Protein 3ACD (pdb70)

Radius of gyration: 15.4 Å; Cα contacts (8 Å, |Δi|>4): 347; chains: 1; bounding box: 32×45×41 Å

Solvent-accessible surface area: 8658 Å² total; per-residue (Å²): 215,110,98,79,20,88,9,70,9,87,20,57,44,141,42,1,133,139,62,2,78,93,0,0,38,76,0,16,182,74,10,128,82,91,72,0,0,0,0,0,8,51,81,9,0,90,40,1,4,40,46,0,24,187,22,8,112,39,87,40,54,74,7,79,3,15,20,94,139,47,133,80,80,20,197,61,102,1,126,45,55,20,0,0,0,0,10,27,34,4,38,27,5,101,55,4,27,90,6,24,98,54,0,89,72,103,143,16,65,46,24,91,0,0,0,0,0,4,16,56,93,107,52,133,45,148,7,62,40,82,6,43,7,48,126,20,101,85,11,108,6,4,0,10,0,10,33,94,83,131,155,29,44,104,12,56,28,1,0,0,58,132,128,177

CATH classification: 3.40.50.2020

B-factor: mean 23.19, std 12.38, range [8.66, 73.35]

InterPro domains:
  IPR000836 Phosphoribosyltransferase domain [PF00156] (17-160)
  IPR000836 Phosphoribosyltransferase domain [cd06223] (23-147)
  IPR005904 Hypoxanthine phosphoribosyl transferase [TIGR01203] (12-176)
  IPR029057 Phosphoribosyltransferase-like [G3DSA:3.40.50.2020] (8-181)
  IPR029057 Phosphoribosyltransferase-like [SSF53271] (12-180)
  IPR050408 Hypoxanthine-guanine phosphoribosyltransferase [PTHR43340] (12-179)

Organism: Thermus thermophilus (strain ATCC 27634 / DSM 579 / HB8) (NCBI:txid300852)

Nearest PDB structures (foldseek):
  3acc-assembly1_A-2  TM=1.002E+00  e=9.416E-33  Thermus thermophilus HB8
  3acb-assembly1_A  TM=1.003E+00  e=8.331E-32  Thermus thermophilus HB8
  1p19-assembly3_B  TM=9.298E-01  e=5.901E-17  Trypanosoma cruzi
  4rhu-assembly2_E  TM=9.157E-01  e=2.643E-17  Mycobacterium tuberculosis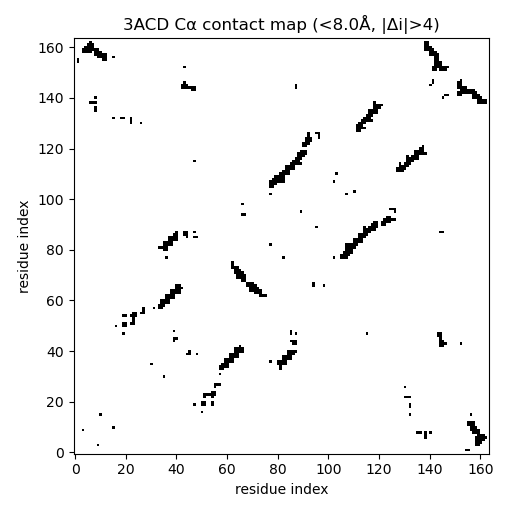 H37Rv
  4qri-assembly1_B  TM=9.398E-01  e=1.859E-16  Leptospira interrogans serovar Copenhageni str. Fiocruz L1-130

Sequence (164 aa):
MFTPGNGPVQISAEAIKKRVEELGGEIARDYQGKTPHLICVLNGAFIFMADLVRAIPLPLTMDFIAISELLKDLRLPIHGRDVIVVEDIVDTGLTLSYLLDYLEARKPASVRVAALLSKPSRRQVEVPIHYLGFEIEDAYVYGYGLDRAQFDRNLPFITSIRPE

Structure (mmCIF, N/CA/C/O backbone):
data_3ACD
#
_entry.id   3ACD
#
_cell.length_a   67.344
_cell.length_b   67.344
_cell.length_c   152.151
_cell.angle_alpha   90.00
_cell.angle_beta   90.00
_cell.angle_gamma   120.00
#
_symmetry.space_group_name_H-M   'P 65 2 2'
#
loop_
_entity.id
_entity.type
_entity.pdbx_description
1 polymer 'Hypoxanthine-guanine phosphoribosyltransferase'
2 non-polymer 'INOSINIC ACID'
3 non-polymer '1,4-DIETHYLENE DIOXIDE'
4 water water
#
loop_
_atom_site.group_PDB
_atom_site.id
_atom_site.type_symbol
_atom_site.label_atom_id
_atom_site.label_alt_id
_atom_site.label_comp_id
_atom_site.label_asym_id
_atom_site.label_entity_id
_atom_site.label_seq_id
_atom_site.pdbx_PDB_ins_code
_atom_site.Cartn_x
_atom_site.Cartn_y
_atom_site.Cartn_z
_atom_site.occupancy
_atom_site.B_iso_or_equiv
_atom_site.auth_seq_id
_atom_site.auth_comp_id
_atom_site.auth_asym_id
_atom_site.auth_atom_id
_atom_site.pdbx_PDB_model_num
ATOM 1 N N . MET A 1 4 ? 10.385 49.422 3.150 1.00 40.47 4 MET A N 1
ATOM 2 C CA . MET A 1 4 ? 10.770 49.534 1.715 1.00 37.54 4 MET A CA 1
ATOM 3 C C . MET A 1 4 ? 10.789 48.175 1.027 1.00 33.39 4 MET A C 1
ATOM 4 O O . MET A 1 4 ? 11.453 48.004 0.005 1.00 32.87 4 MET A O 1
ATOM 9 N N . PHE A 1 5 ? 10.067 47.206 1.584 1.00 30.17 5 PHE A N 1
ATOM 10 C CA . PHE A 1 5 ? 10.020 45.873 0.987 1.00 25.74 5 PHE A CA 1
ATOM 11 C C . PHE A 1 5 ? 9.350 45.970 -0.379 1.00 25.83 5 PHE A C 1
ATOM 12 O O . PHE A 1 5 ? 8.172 46.302 -0.476 1.00 24.92 5 PHE A O 1
ATOM 20 N N . THR A 1 6 ? 10.108 45.685 -1.433 1.00 24.85 6 THR A N 1
ATOM 21 C CA . THR A 1 6 ? 9.580 45.758 -2.792 1.00 26.46 6 THR A CA 1
ATOM 22 C C . THR A 1 6 ? 9.665 44.424 -3.528 1.00 24.56 6 THR A C 1
ATOM 23 O O . THR A 1 6 ? 10.699 43.759 -3.514 1.00 23.82 6 THR A O 1
ATOM 27 N N . PRO A 1 7 ? 8.567 44.019 -4.181 1.00 23.03 7 PRO A N 1
ATOM 28 C CA . PRO A 1 7 ? 8.504 42.760 -4.932 1.00 22.95 7 PRO A CA 1
ATOM 29 C C . PRO A 1 7 ? 9.354 42.797 -6.199 1.00 22.29 7 PRO A C 1
ATOM 30 O O . PRO A 1 7 ? 9.566 43.862 -6.786 1.00 20.51 7 PRO A O 1
ATOM 34 N N . GLY A 1 8 ? 9.845 41.632 -6.609 1.00 21.80 8 GLY A N 1
ATOM 35 C CA . GLY A 1 8 ? 10.628 41.552 -7.827 1.00 21.56 8 GLY A CA 1
ATOM 36 C C . GLY A 1 8 ? 9.623 41.500 -8.962 1.00 21.22 8 GLY A C 1
ATOM 37 O O . GLY A 1 8 ? 8.419 41.521 -8.705 1.00 21.34 8 GLY A O 1
ATOM 38 N N . ASN A 1 9 ? 10.087 41.423 -10.206 1.00 22.62 9 ASN A N 1
ATOM 39 C CA . ASN A 1 9 ? 9.161 41.385 -11.336 1.00 24.18 9 ASN A CA 1
ATOM 40 C C . ASN A 1 9 ? 8.962 39.988 -11.911 1.00 24.33 9 ASN A C 1
ATOM 41 O O . ASN A 1 9 ? 8.559 39.842 -13.067 1.00 24.16 9 ASN A O 1
ATOM 46 N N . GLY A 1 10 ? 9.246 38.969 -11.105 1.00 21.12 10 GLY A N 1
ATOM 47 C CA . GLY A 1 10 ? 9.079 37.598 -11.554 1.00 21.26 10 GLY A CA 1
ATOM 48 C C . GLY A 1 10 ? 7.621 37.168 -11.598 1.00 20.43 10 GLY A C 1
ATOM 49 O O . GLY A 1 10 ? 6.743 37.910 -11.159 1.00 21.32 10 GLY A O 1
ATOM 50 N N . PRO A 1 11 ? 7.332 35.961 -12.109 1.00 20.67 11 PRO A N 1
ATOM 51 C CA . PRO A 1 11 ? 5.971 35.428 -12.215 1.00 21.11 11 PRO A CA 1
ATOM 52 C C . PRO A 1 11 ? 5.319 34.958 -10.914 1.00 21.45 11 PRO A C 1
ATOM 53 O O . PRO A 1 11 ? 4.095 34.884 -10.827 1.00 21.04 11 PRO A O 1
ATOM 57 N N . VAL A 1 12 ? 6.130 34.634 -9.911 1.00 20.01 12 VAL A N 1
ATOM 58 C CA . VAL A 1 12 ? 5.601 34.162 -8.633 1.00 18.22 12 VAL A CA 1
ATOM 59 C C . VAL A 1 12 ? 5.582 35.260 -7.573 1.00 18.47 12 VAL A C 1
ATOM 60 O O . VAL A 1 12 ? 6.604 35.887 -7.293 1.00 18.87 12 VAL A O 1
ATOM 64 N N . GLN A 1 13 ? 4.407 35.482 -6.992 1.00 18.75 13 GLN A N 1
ATOM 65 C CA . GLN A 1 13 ? 4.218 36.494 -5.963 1.00 19.00 13 GLN A CA 1
ATOM 66 C C . GLN A 1 13 ? 3.215 35.960 -4.939 1.00 19.65 13 GLN A C 1
ATOM 67 O O . GLN A 1 13 ? 2.081 35.628 -5.292 1.00 18.83 13 GLN A O 1
ATOM 73 N N . ILE A 1 14 ? 3.629 35.868 -3.678 1.00 17.58 14 ILE A N 1
ATOM 74 C CA . ILE A 1 14 ? 2.742 35.375 -2.627 1.00 17.73 14 ILE A CA 1
ATOM 75 C C . ILE A 1 14 ? 2.839 36.319 -1.432 1.00 18.51 14 ILE A C 1
ATOM 76 O O . ILE A 1 14 ? 3.905 36.465 -0.829 1.00 17.07 14 ILE A O 1
ATOM 81 N N . SER A 1 15 ? 1.721 36.954 -1.091 1.00 17.64 15 SER A N 1
ATOM 82 C CA . SER A 1 15 ? 1.691 37.921 0.002 1.00 17.72 15 SER A CA 1
ATOM 83 C C . SER A 1 15 ? 1.903 37.338 1.390 1.00 16.86 15 SER A C 1
ATOM 84 O O . SER A 1 15 ? 1.692 36.149 1.624 1.00 17.08 15 SER A O 1
ATOM 87 N N . ALA A 1 16 ? 2.306 38.202 2.316 1.00 17.45 16 ALA A N 1
ATOM 88 C CA . ALA A 1 16 ? 2.527 37.790 3.694 1.00 17.82 16 ALA A CA 1
ATOM 89 C C . ALA A 1 16 ? 1.221 37.249 4.260 1.00 17.77 16 ALA A C 1
ATOM 90 O O . ALA A 1 16 ? 1.220 36.308 5.047 1.00 15.96 16 ALA A O 1
ATOM 92 N N . GLU A 1 17 ? 0.108 37.852 3.849 1.00 17.92 17 GLU A N 1
ATOM 93 C CA . GLU A 1 17 ? -1.205 37.428 4.319 1.00 18.64 17 GLU A CA 1
ATOM 94 C C . GLU A 1 17 ? -1.556 36.032 3.818 1.00 17.51 17 GLU A C 1
ATOM 95 O O . GLU A 1 17 ? -2.067 35.203 4.576 1.00 16.32 17 GLU A O 1
ATOM 101 N N . ALA A 1 18 ? -1.294 35.779 2.539 1.00 16.52 18 ALA A N 1
ATOM 102 C CA . ALA A 1 18 ? -1.581 34.474 1.953 1.00 16.33 18 ALA A CA 1
ATOM 103 C C . ALA A 1 18 ? -0.710 33.411 2.615 1.00 14.94 18 ALA A C 1
ATOM 104 O O . ALA A 1 18 ? -1.163 32.296 2.880 1.00 16.08 18 ALA A O 1
ATOM 106 N N . ILE A 1 19 ? 0.544 33.764 2.879 1.00 15.57 19 ILE A N 1
ATOM 107 C CA . ILE A 1 19 ? 1.471 32.837 3.519 1.00 15.09 19 ILE A CA 1
ATOM 108 C C . ILE A 1 19 ? 1.019 32.551 4.947 1.00 15.88 19 ILE A C 1
ATOM 109 O O . ILE A 1 19 ? 1.012 31.400 5.387 1.00 15.68 19 ILE A O 1
ATOM 114 N N . LYS A 1 20 ? 0.633 33.599 5.669 1.00 15.83 20 LYS A N 1
ATOM 115 C CA . LYS A 1 20 ? 0.188 33.428 7.048 1.00 16.48 20 LYS A CA 1
ATOM 116 C C . LYS A 1 20 ? -0.983 32.456 7.143 1.00 17.92 20 LYS A C 1
ATOM 117 O O . LYS A 1 20 ? -0.982 31.547 7.976 1.00 16.53 20 LYS A O 1
ATOM 123 N N . LYS A 1 21 ? -1.981 32.648 6.286 1.00 18.47 21 LYS A N 1
ATOM 124 C CA . LYS A 1 21 ? -3.154 31.785 6.279 1.00 19.17 21 LYS A CA 1
ATOM 125 C C . LYS A 1 21 ? -2.812 30.336 5.950 1.00 15.84 21 LYS A C 1
ATOM 126 O O . LYS A 1 21 ? -3.305 29.418 6.598 1.00 15.88 21 LYS A O 1
ATOM 132 N N . ARG A 1 22 ? -1.970 30.131 4.945 1.00 14.79 22 ARG A N 1
ATOM 133 C CA . ARG A 1 22 ? -1.590 28.779 4.553 1.00 14.77 22 ARG A CA 1
ATOM 134 C C . ARG A 1 22 ? -0.796 28.066 5.646 1.00 14.65 22 ARG A C 1
ATOM 135 O O . ARG A 1 22 ? -1.034 26.891 5.939 1.00 14.76 22 ARG A O 1
ATOM 143 N N . VAL A 1 23 ? 0.150 28.775 6.249 1.00 14.99 23 VAL A N 1
ATOM 144 C CA . VAL A 1 23 ? 0.960 28.191 7.309 1.00 14.33 23 VAL A CA 1
ATOM 145 C C . VAL A 1 23 ? 0.082 27.790 8.489 1.00 15.39 23 VAL A C 1
ATOM 146 O O . VAL A 1 23 ? 0.283 26.738 9.093 1.00 15.48 23 VAL A O 1
ATOM 150 N N . GLU A 1 24 ? -0.904 28.622 8.813 1.00 16.62 24 GLU A N 1
ATOM 151 C CA . GLU A 1 24 ? -1.805 28.304 9.912 1.00 17.62 24 GLU A CA 1
ATOM 152 C C . GLU A 1 24 ? -2.600 27.049 9.573 1.00 17.08 24 GLU A C 1
ATOM 153 O O . GLU A 1 24 ? -2.873 26.225 10.447 1.00 16.75 24 GLU A O 1
ATOM 159 N N . GLU A 1 25 ? -2.965 26.907 8.302 1.00 17.37 25 GLU A N 1
ATOM 160 C CA . GLU A 1 25 ? -3.714 25.738 7.850 1.00 18.87 25 GLU A CA 1
ATOM 161 C C . GLU A 1 25 ? -2.840 24.495 7.993 1.00 16.36 25 GLU A C 1
ATOM 162 O O . GLU A 1 25 ? -3.293 23.458 8.478 1.00 16.83 25 GLU A O 1
ATOM 168 N N . LEU A 1 26 ? -1.582 24.598 7.570 1.00 15.99 26 LEU A N 1
ATOM 169 C CA . LEU A 1 26 ? -0.659 23.471 7.667 1.00 14.19 26 LEU A CA 1
ATOM 170 C C . LEU A 1 26 ? -0.439 23.080 9.123 1.00 14.26 26 LEU A C 1
ATOM 171 O O . LEU A 1 26 ? -0.416 21.894 9.460 1.00 14.58 26 LEU A O 1
ATOM 176 N N . GLY A 1 27 ? -0.276 24.078 9.986 1.00 15.20 27 GLY A N 1
ATOM 177 C CA . GLY A 1 27 ? -0.075 23.795 11.394 1.00 15.47 27 GLY A CA 1
ATOM 178 C C . GLY A 1 27 ? -1.276 23.058 11.962 1.00 16.77 27 GLY A C 1
ATOM 179 O O . GLY A 1 27 ? -1.131 22.131 12.758 1.00 16.98 27 GLY A O 1
ATOM 180 N N . GLY A 1 28 ? -2.467 23.476 11.549 1.00 17.84 28 GLY A N 1
ATOM 181 C CA . GLY A 1 28 ? -3.681 22.834 12.021 1.00 18.66 28 GLY A CA 1
ATOM 182 C C . GLY A 1 28 ? -3.753 21.386 11.575 1.00 18.97 28 GLY A C 1
ATOM 183 O O . GLY A 1 28 ? -4.145 20.512 12.352 1.00 18.59 28 GLY A O 1
ATOM 184 N N . GLU A 1 29 ? -3.379 21.128 10.323 1.00 18.46 29 GLU A N 1
ATOM 185 C CA . GLU A 1 29 ? -3.397 19.771 9.788 1.00 19.06 29 GLU A CA 1
ATOM 186 C C . GLU A 1 29 ? -2.427 18.892 10.568 1.00 17.67 29 GLU A C 1
ATOM 187 O O . GLU A 1 29 ? -2.750 17.760 10.931 1.00 18.46 29 GLU A O 1
ATOM 193 N N . ILE A 1 30 ? -1.230 19.414 10.819 1.00 16.89 30 ILE A N 1
ATOM 194 C CA . ILE A 1 30 ? -0.221 18.665 11.555 1.00 15.66 30 ILE A CA 1
ATOM 195 C C . ILE A 1 30 ? -0.709 18.337 12.963 1.00 16.25 30 ILE A C 1
ATOM 196 O O . ILE A 1 30 ? -0.566 17.208 13.429 1.00 16.71 30 ILE A O 1
ATOM 201 N N . ALA A 1 31 ? -1.294 19.325 13.632 1.00 16.76 31 ALA A N 1
ATOM 202 C CA . ALA A 1 31 ? -1.796 19.134 14.989 1.00 18.02 31 ALA A CA 1
ATOM 203 C C . ALA A 1 31 ? -2.839 18.017 15.016 1.00 19.34 31 ALA A C 1
ATOM 204 O O . ALA A 1 31 ? -2.856 17.189 15.927 1.00 17.02 31 ALA A O 1
ATOM 206 N N . ARG A 1 32 ? -3.699 17.999 14.005 1.00 19.78 32 ARG A N 1
ATOM 207 C CA . ARG A 1 32 ? -4.740 16.981 13.902 1.00 22.82 32 ARG A CA 1
ATOM 208 C C . ARG A 1 32 ? -4.138 15.612 13.602 1.00 21.83 32 ARG A C 1
ATOM 209 O O . ARG A 1 32 ? -4.471 14.623 14.257 1.00 21.43 32 ARG A O 1
ATOM 217 N N . ASP A 1 33 ? -3.253 15.560 12.609 1.00 20.21 33 ASP A N 1
ATOM 218 C CA . ASP A 1 33 ? -2.614 14.307 12.218 1.00 19.23 33 ASP A CA 1
ATOM 219 C C . ASP A 1 33 ? -1.752 13.711 13.322 1.00 19.94 33 ASP A C 1
ATOM 220 O O . ASP A 1 33 ? -1.638 12.491 13.436 1.00 18.91 33 ASP A O 1
ATOM 225 N N . TYR A 1 34 ? -1.143 14.573 14.132 1.00 19.77 34 TYR A N 1
ATOM 226 C CA . TYR A 1 34 ? -0.266 14.117 15.204 1.00 19.37 34 TYR A CA 1
ATOM 227 C C . TYR A 1 34 ? -0.866 14.164 16.600 1.00 19.96 34 TYR A C 1
ATOM 228 O O . TYR A 1 34 ? -0.137 14.218 17.592 1.00 20.11 34 TYR A O 1
ATOM 237 N N . GLN A 1 35 ? -2.190 14.142 16.687 1.00 20.64 35 GLN A N 1
ATOM 238 C CA . GLN A 1 35 ? -2.838 14.166 17.991 1.00 23.79 35 GLN A CA 1
ATOM 239 C C . GLN A 1 35 ? -2.325 12.982 18.809 1.00 23.56 35 GLN A C 1
ATOM 240 O O . GLN A 1 35 ? -2.193 11.871 18.291 1.00 23.08 35 GLN A O 1
ATOM 246 N N . GLY A 1 36 ? -2.015 13.234 20.077 1.00 24.75 36 GLY A N 1
ATOM 247 C CA . GLY A 1 36 ? -1.525 12.183 20.951 1.00 24.35 36 GLY A CA 1
ATOM 248 C C . GLY A 1 36 ? -0.062 11.836 20.743 1.00 25.12 36 GLY A C 1
ATOM 249 O O . GLY A 1 36 ? 0.465 10.936 21.396 1.00 24.06 36 GLY A O 1
ATOM 250 N N . LYS A 1 37 ? 0.597 12.552 19.835 1.00 23.80 37 LYS A N 1
ATOM 251 C CA . LYS A 1 37 ? 2.003 12.305 19.540 1.00 23.47 37 LYS A CA 1
ATOM 252 C C . LYS A 1 37 ? 2.850 13.510 19.937 1.00 20.99 37 LYS A C 1
ATOM 253 O O . LYS A 1 37 ? 2.321 14.567 20.265 1.00 18.62 37 LYS A O 1
ATOM 259 N N . THR A 1 38 ? 4.168 13.333 19.920 1.00 20.91 38 THR A N 1
ATOM 260 C CA . THR A 1 38 ? 5.099 14.407 20.255 1.00 20.06 38 THR A CA 1
ATOM 261 C C . THR A 1 38 ? 6.116 14.434 19.123 1.00 18.75 38 THR A C 1
ATOM 262 O O . THR A 1 38 ? 7.177 13.814 19.201 1.00 18.59 38 THR A O 1
ATOM 266 N N . PRO A 1 39 ? 5.796 15.155 18.043 1.00 16.56 39 PRO A N 1
ATOM 267 C CA . PRO A 1 39 ? 6.704 15.230 16.902 1.00 15.18 39 PRO A CA 1
ATOM 268 C C . PRO A 1 39 ? 8.005 15.966 17.170 1.00 13.41 39 PRO A C 1
ATOM 269 O O . PRO A 1 39 ? 8.127 16.738 18.124 1.00 12.47 39 PRO A O 1
ATOM 273 N N . HIS A 1 40 ? 8.977 15.691 16.314 1.00 13.14 40 HIS A N 1
ATOM 274 C CA . HIS A 1 40 ? 10.286 16.312 16.376 1.00 14.03 40 HIS A CA 1
ATOM 275 C C . HIS A 1 40 ? 10.462 16.984 15.023 1.00 13.34 40 HIS A C 1
ATOM 276 O O . HIS A 1 40 ? 10.610 16.307 14.006 1.00 15.19 40 HIS A O 1
ATOM 283 N N . LEU A 1 41 ? 10.427 18.311 15.007 1.00 13.21 41 LEU A N 1
ATOM 284 C CA . LEU A 1 41 ? 10.569 19.051 13.759 1.00 13.71 41 LEU A CA 1
ATOM 285 C C . LEU A 1 41 ? 12.011 19.463 13.491 1.00 13.26 41 LEU A C 1
ATOM 286 O O . LEU A 1 41 ? 12.659 20.088 14.327 1.00 12.00 41 LEU A O 1
ATOM 291 N N . ILE A 1 42 ? 12.509 19.100 12.314 1.00 11.46 42 ILE A N 1
ATOM 292 C CA . ILE A 1 42 ? 13.874 19.436 11.936 1.00 11.50 42 ILE A CA 1
ATOM 293 C C . ILE A 1 42 ? 13.871 20.503 10.849 1.00 11.91 42 ILE A C 1
ATOM 294 O O . ILE A 1 42 ? 13.448 20.256 9.719 1.00 12.23 42 ILE A O 1
ATOM 299 N N . CYS A 1 43 ? 14.342 21.691 11.210 1.00 11.12 43 CYS A N 1
ATOM 300 C CA . CYS A 1 43 ? 14.406 22.812 10.288 1.00 11.61 43 CYS A CA 1
ATOM 301 C C . CYS A 1 43 ? 15.670 22.763 9.437 1.00 11.42 43 CYS A C 1
ATOM 302 O O . CYS A 1 43 ? 16.783 22.705 9.963 1.00 12.43 43 CYS A O 1
ATOM 305 N N . VAL A 1 44 ? 15.495 22.775 8.119 1.00 11.10 44 VAL A N 1
ATOM 306 C CA . VAL A 1 44 ? 16.635 22.761 7.215 1.00 13.32 44 VAL A CA 1
ATOM 307 C C . VAL A 1 44 ? 17.082 24.203 6.984 1.00 14.01 44 VAL A C 1
ATOM 308 O O . VAL A 1 44 ? 16.426 24.969 6.275 1.00 12.66 44 VAL A O 1
ATOM 312 N N . LEU A 1 45 ? 18.199 24.571 7.605 1.00 14.86 45 LEU A N 1
ATOM 313 C CA . LEU A 1 45 ? 18.754 25.920 7.485 1.00 15.43 45 LEU A CA 1
ATOM 314 C C . LEU A 1 45 ? 19.444 26.097 6.133 1.00 15.84 45 LEU A C 1
ATOM 315 O O . LEU A 1 45 ? 19.884 25.118 5.534 1.00 16.91 45 LEU A O 1
ATOM 320 N N . ASN A 1 46 ? 19.567 27.334 5.656 1.00 14.36 46 ASN A N 1
ATOM 321 C CA . ASN A 1 46 ? 19.093 28.536 6.349 1.00 15.58 46 ASN A CA 1
ATOM 322 C C . ASN A 1 46 ? 17.693 28.959 5.908 1.00 14.22 46 ASN A C 1
ATOM 323 O O . ASN A 1 46 ? 16.955 29.582 6.672 1.00 13.68 46 ASN A O 1
ATOM 328 N N . GLY A 1 47 ? 17.344 28.621 4.672 1.00 13.02 47 GLY A N 1
ATOM 329 C CA . GLY A 1 47 ? 16.069 29.025 4.096 1.00 13.07 47 GLY A CA 1
ATOM 330 C C . GLY A 1 47 ? 14.736 28.774 4.780 1.00 11.13 47 GLY A C 1
ATOM 331 O O . GLY A 1 47 ? 13.805 29.562 4.610 1.00 11.97 47 GLY A O 1
ATOM 332 N N . ALA A 1 48 ? 14.619 27.702 5.550 1.00 9.92 48 ALA A N 1
ATOM 333 C CA . ALA A 1 48 ? 13.343 27.391 6.186 1.00 9.59 48 ALA A CA 1
ATOM 334 C C . ALA A 1 48 ? 13.105 27.966 7.577 1.00 10.46 48 ALA A C 1
ATOM 335 O O . ALA A 1 48 ? 12.057 27.713 8.168 1.00 9.05 48 ALA A O 1
ATOM 337 N N . PHE A 1 49 ? 14.030 28.764 8.098 1.00 10.84 49 PHE A N 1
ATOM 338 C CA . PHE A 1 49 ? 13.848 29.244 9.464 1.00 11.59 49 PHE A CA 1
ATOM 339 C C . PHE A 1 49 ? 12.626 30.115 9.761 1.00 10.77 49 PHE A C 1
ATOM 340 O O . PHE A 1 49 ? 12.097 30.057 10.872 1.00 10.34 49 PHE A O 1
ATOM 348 N N . ILE A 1 50 ? 12.158 30.899 8.791 1.00 12.63 50 ILE A N 1
ATOM 349 C CA . ILE A 1 50 ? 10.981 31.734 9.026 1.00 9.64 50 ILE A CA 1
ATOM 350 C C . ILE A 1 50 ? 9.719 30.874 8.918 1.00 10.88 50 ILE A C 1
ATOM 351 O O . ILE A 1 50 ? 8.799 30.993 9.734 1.00 10.68 50 ILE A O 1
ATOM 356 N N . PHE A 1 51 ? 9.682 30.000 7.916 1.00 10.54 51 PHE A N 1
ATOM 357 C CA . PHE A 1 51 ? 8.564 29.078 7.737 1.00 9.79 51 PHE A CA 1
ATOM 358 C C . PHE A 1 51 ? 8.453 28.258 9.029 1.00 10.74 51 PHE A C 1
ATOM 359 O O . PHE A 1 51 ? 7.363 28.059 9.571 1.00 10.73 51 PHE A O 1
ATOM 367 N N . MET A 1 52 ? 9.596 27.795 9.525 1.00 9.29 52 MET A N 1
ATOM 368 C CA . MET A 1 52 ? 9.644 27.017 10.762 1.00 9.80 52 MET A CA 1
ATOM 369 C C . MET A 1 52 ? 9.080 27.823 11.939 1.00 9.87 52 MET A C 1
ATOM 370 O O . MET A 1 52 ? 8.230 27.336 12.692 1.00 10.01 52 MET A O 1
ATOM 375 N N . ALA A 1 53 ? 9.558 29.055 12.100 1.00 8.66 53 ALA A N 1
ATOM 376 C CA . ALA A 1 53 ? 9.103 29.912 13.194 1.00 10.84 53 ALA A CA 1
ATOM 377 C C . ALA A 1 53 ? 7.589 30.110 13.191 1.00 11.25 53 ALA A C 1
ATOM 378 O O . ALA A 1 53 ? 6.949 30.051 14.241 1.00 10.41 53 ALA A O 1
ATOM 380 N N . ASP A 1 54 ? 7.012 30.342 12.017 1.00 10.27 54 ASP A N 1
ATOM 381 C CA . ASP A 1 54 ? 5.567 30.545 11.932 1.00 11.59 54 ASP A CA 1
ATOM 382 C C . ASP A 1 54 ? 4.792 29.238 12.073 1.00 11.80 54 ASP A C 1
ATOM 383 O O . ASP A 1 54 ? 3.756 29.190 12.737 1.00 12.04 54 ASP A O 1
ATOM 388 N N . LEU A 1 55 ? 5.304 28.179 11.455 1.00 10.96 55 LEU A N 1
ATOM 389 C CA . LEU A 1 55 ? 4.653 26.874 11.500 1.00 12.01 55 LEU A CA 1
ATOM 390 C C . LEU A 1 55 ? 4.528 26.289 12.909 1.00 13.80 55 LEU A C 1
ATOM 391 O O . LEU A 1 55 ? 3.445 25.852 13.303 1.00 13.20 55 LEU A O 1
ATOM 396 N N . VAL A 1 56 ? 5.619 26.273 13.675 1.00 12.40 56 VAL A N 1
ATOM 397 C CA . VAL A 1 56 ? 5.552 25.696 15.012 1.00 12.09 56 VAL A CA 1
ATOM 398 C C . VAL A 1 56 ? 4.568 26.428 15.921 1.00 13.42 56 VAL A C 1
ATOM 399 O O . VAL A 1 56 ? 3.912 25.807 16.758 1.00 13.15 56 VAL A O 1
ATOM 403 N N . ARG A 1 57 ? 4.442 27.738 15.739 1.00 13.52 57 ARG A N 1
ATOM 404 C CA . ARG A 1 57 ? 3.516 28.518 16.549 1.00 13.74 57 ARG A CA 1
ATOM 405 C C . ARG A 1 57 ? 2.063 28.236 16.181 1.00 15.18 57 ARG A C 1
ATOM 406 O O . ARG A 1 57 ? 1.145 28.748 16.825 1.00 13.57 57 ARG A O 1
ATOM 414 N N . ALA A 1 58 ? 1.863 27.417 15.149 1.00 14.55 58 ALA A N 1
ATOM 415 C CA . ALA A 1 58 ? 0.517 27.045 14.712 1.00 15.94 58 ALA A CA 1
ATOM 416 C C . ALA A 1 58 ? 0.274 25.557 14.965 1.00 15.01 58 ALA A C 1
ATOM 417 O O . ALA A 1 58 ? -0.672 24.973 14.439 1.00 14.98 58 ALA A O 1
ATOM 419 N N . ILE A 1 59 ? 1.137 24.944 15.772 1.00 14.15 59 ILE A N 1
ATOM 420 C CA . ILE A 1 59 ? 1.001 23.531 16.107 1.00 14.20 59 ILE A CA 1
ATOM 421 C C . ILE A 1 59 ? 0.893 23.378 17.624 1.00 15.75 59 ILE A C 1
ATOM 422 O O . ILE A 1 59 ? 1.903 23.261 18.323 1.00 14.23 59 ILE A O 1
ATOM 427 N N . PRO A 1 60 ? -0.338 23.390 18.153 1.00 17.35 60 PRO A N 1
ATOM 428 C CA . PRO A 1 60 ? -0.540 23.249 19.597 1.00 18.24 60 PRO A CA 1
ATOM 429 C C . PRO A 1 60 ? -0.408 21.806 20.078 1.00 20.00 60 PRO A C 1
ATOM 430 O O . PRO A 1 60 ? -1.397 21.155 20.419 1.00 19.65 60 PRO A O 1
ATOM 434 N N . LEU A 1 61 ? 0.832 21.324 20.097 1.00 19.48 61 LEU A N 1
ATOM 435 C CA . LEU A 1 61 ? 1.170 19.975 20.541 1.00 18.99 61 LEU A CA 1
ATOM 436 C C . LEU A 1 61 ? 2.533 20.036 21.215 1.00 18.51 61 LEU A C 1
ATOM 437 O O . LEU A 1 61 ? 3.304 20.965 20.976 1.00 16.41 61 LEU A O 1
ATOM 442 N N . PRO A 1 62 ? 2.843 19.059 22.083 1.00 18.47 62 PRO A N 1
ATOM 443 C CA . PRO A 1 62 ? 4.157 19.085 22.729 1.00 18.08 62 PRO A CA 1
ATOM 444 C C . PRO A 1 62 ? 5.111 18.591 21.648 1.00 18.31 62 PRO A C 1
ATOM 445 O O . PRO A 1 62 ? 4.852 17.572 21.007 1.00 17.83 62 PRO A O 1
ATOM 449 N N . LEU A 1 63 ? 6.197 19.315 21.419 1.00 15.62 63 LEU A N 1
ATOM 450 C CA . LEU A 1 63 ? 7.129 18.910 20.379 1.00 14.92 63 LEU A CA 1
ATOM 451 C C . LEU A 1 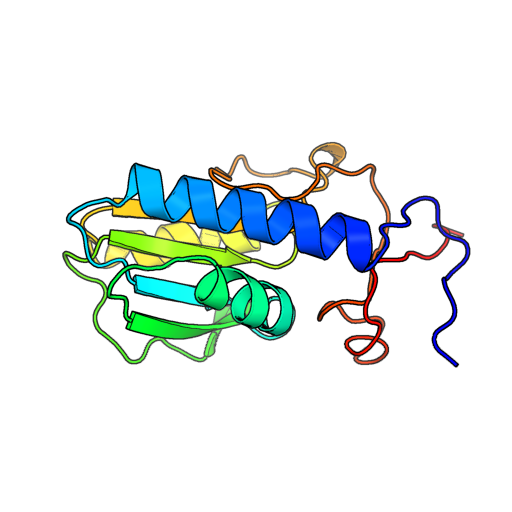63 ? 8.527 19.434 20.636 1.00 13.33 63 LEU A C 1
ATOM 452 O O . LEU A 1 63 ? 8.714 20.370 21.415 1.00 12.20 63 LEU A O 1
ATOM 457 N N . THR A 1 64 ? 9.504 18.813 19.982 1.00 13.29 64 THR A N 1
ATOM 458 C CA . THR A 1 64 ? 10.897 19.217 20.107 1.00 13.59 64 THR A CA 1
ATOM 459 C C . THR A 1 64 ? 11.376 19.657 18.731 1.00 13.48 64 THR A C 1
ATOM 460 O O . THR A 1 64 ? 10.704 19.414 17.723 1.00 13.40 64 THR A O 1
ATOM 464 N N . MET A 1 65 ? 12.538 20.298 18.685 1.00 12.46 65 MET A N 1
ATOM 465 C CA . MET A 1 65 ? 13.068 20.793 17.423 1.00 13.44 65 MET A CA 1
ATOM 466 C C . MET A 1 65 ? 14.573 20.629 17.324 1.00 13.77 65 MET A C 1
ATOM 467 O O . MET A 1 65 ? 15.268 20.454 18.326 1.00 12.68 65 MET A O 1
ATOM 472 N N . ASP A 1 66 ? 15.066 20.702 16.095 1.00 14.11 66 ASP A N 1
ATOM 473 C CA . ASP A 1 66 ? 16.490 20.646 15.834 1.00 15.83 66 ASP A CA 1
ATOM 474 C C . ASP A 1 66 ? 16.713 21.392 14.522 1.00 16.72 66 ASP A C 1
ATOM 475 O O . ASP A 1 66 ? 15.761 21.665 13.780 1.00 13.21 66 ASP A O 1
ATOM 480 N N . PHE A 1 67 ? 17.966 21.734 14.252 1.00 16.91 67 PHE A N 1
ATOM 481 C CA . PHE A 1 67 ? 18.323 22.464 13.045 1.00 20.75 67 PHE A CA 1
ATOM 482 C C . PHE A 1 67 ? 19.496 21.780 12.361 1.00 22.86 67 PHE A C 1
ATOM 483 O O . PHE A 1 67 ? 20.426 21.317 13.023 1.00 25.71 67 PHE A O 1
ATOM 491 N N . ILE A 1 68 ? 19.442 21.708 11.037 1.00 22.15 68 ILE A N 1
ATOM 492 C CA . ILE A 1 68 ? 20.512 21.089 10.267 1.00 22.92 68 ILE A CA 1
ATOM 493 C C . ILE A 1 68 ? 20.795 21.911 9.016 1.00 23.87 68 ILE A C 1
ATOM 494 O O . ILE A 1 68 ? 19.911 22.585 8.494 1.00 20.40 68 ILE A O 1
ATOM 499 N N . ALA A 1 69 ? 22.033 21.858 8.544 1.00 27.49 69 ALA 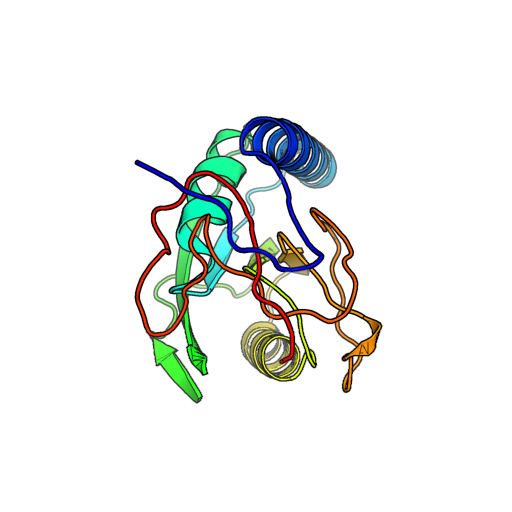A N 1
ATOM 500 C CA . ALA A 1 69 ? 22.419 22.581 7.339 1.00 30.33 69 ALA A CA 1
ATOM 501 C C . ALA A 1 69 ? 22.857 21.555 6.304 1.00 32.88 69 ALA A C 1
ATOM 502 O O . ALA A 1 69 ? 23.675 20.684 6.594 1.00 32.00 69 ALA A O 1
ATOM 504 N N . ILE A 1 70 ? 22.302 21.657 5.101 1.00 36.53 70 ILE A N 1
ATOM 505 C CA . ILE A 1 70 ? 22.626 20.731 4.023 1.00 40.55 70 ILE A CA 1
ATOM 506 C C . ILE A 1 70 ? 22.871 21.504 2.726 1.00 42.86 70 ILE A C 1
ATOM 507 O O . ILE A 1 70 ? 22.433 22.646 2.585 1.00 43.02 70 ILE A O 1
ATOM 512 N N . SER A 1 71 ? 23.577 20.881 1.787 1.00 44.44 71 SER A N 1
ATOM 513 C CA . SER A 1 71 ? 23.872 21.516 0.507 1.00 46.52 71 SER A CA 1
ATOM 514 C C . SER A 1 71 ? 24.136 20.479 -0.580 1.00 46.47 71 SER A C 1
ATOM 515 O O . SER A 1 71 ? 24.673 19.404 -0.310 1.00 47.42 71 SER A O 1
ATOM 518 N N . GLU A 1 84 ? 26.548 17.219 1.035 1.00 72.19 84 GLU A N 1
ATOM 519 C CA . GLU A 1 84 ? 26.938 16.929 2.411 1.00 71.29 84 GLU A CA 1
ATOM 520 C C . GLU A 1 84 ? 26.272 17.898 3.381 1.00 69.90 84 GLU A C 1
ATOM 521 O O . GLU A 1 84 ? 25.821 18.973 2.986 1.00 69.54 84 GLU A O 1
ATOM 527 N N . LEU A 1 85 ? 26.211 17.512 4.652 1.00 67.38 85 LEU A N 1
ATOM 528 C CA . LEU A 1 85 ? 25.598 18.355 5.671 1.00 65.83 85 LEU A CA 1
ATOM 529 C C . LEU A 1 85 ? 26.638 19.249 6.336 1.00 65.15 85 LEU A C 1
ATOM 530 O O . LEU A 1 85 ? 27.731 18.799 6.684 1.00 65.13 85 LEU A O 1
ATOM 535 N N . LEU A 1 86 ? 26.288 20.520 6.507 1.00 63.77 86 LEU A N 1
ATOM 536 C CA . LEU A 1 86 ? 27.182 21.492 7.121 1.00 61.97 86 LEU A CA 1
ATOM 537 C C . LEU A 1 86 ? 26.879 21.651 8.609 1.00 61.17 86 LEU A C 1
ATOM 538 O O . LEU A 1 86 ? 27.635 22.290 9.342 1.00 61.09 86 LEU A O 1
ATOM 543 N N . LYS A 1 87 ? 25.766 21.066 9.044 1.00 60.21 87 LYS A N 1
ATOM 544 C CA . LYS A 1 87 ? 25.347 21.126 10.441 1.00 59.30 87 LYS A CA 1
ATOM 545 C C . LYS A 1 87 ? 24.658 19.816 10.809 1.00 57.22 87 LYS A C 1
ATOM 546 O O . LYS A 1 87 ? 23.666 19.434 10.189 1.00 57.37 87 LYS A O 1
ATOM 552 N N . ASP A 1 88 ? 25.188 19.134 11.820 1.00 54.24 88 ASP A N 1
ATOM 553 C CA . ASP A 1 88 ? 24.631 17.858 12.257 1.00 52.08 88 ASP A CA 1
ATOM 554 C C . ASP A 1 88 ? 23.508 17.998 13.278 1.00 49.04 88 ASP A C 1
ATOM 555 O O . ASP A 1 88 ? 23.310 19.061 13.867 1.00 48.54 88 ASP A O 1
ATOM 560 N N . LEU A 1 89 ? 22.784 16.901 13.477 1.00 45.14 89 LEU A N 1
ATOM 561 C CA . LEU A 1 89 ? 21.677 16.844 14.424 1.00 41.11 89 LEU A CA 1
ATOM 562 C C . LEU A 1 89 ? 22.229 16.751 15.843 1.00 38.94 89 LEU A C 1
ATOM 563 O O . LEU A 1 89 ? 23.289 16.166 16.062 1.00 38.70 89 LEU A O 1
ATOM 568 N N . ARG A 1 90 ? 21.506 17.323 16.801 1.00 35.74 90 ARG A N 1
ATOM 569 C CA . ARG A 1 90 ? 21.926 17.301 18.198 1.00 34.60 90 ARG A CA 1
ATOM 570 C C . ARG A 1 90 ? 21.035 16.407 19.055 1.00 30.23 90 ARG A C 1
ATOM 571 O O . ARG A 1 90 ? 21.496 15.818 20.033 1.00 30.37 90 ARG A O 1
ATOM 579 N N . LEU A 1 91 ? 19.761 16.313 18.690 1.00 24.39 91 LEU A N 1
ATOM 580 C CA . LEU A 1 91 ? 18.809 15.491 19.428 1.00 20.49 91 LEU A CA 1
ATOM 581 C C . LEU A 1 91 ? 18.583 14.162 18.716 1.00 18.07 91 LEU A C 1
ATOM 582 O O . LEU A 1 91 ? 18.669 14.079 17.494 1.00 15.35 91 LEU A O 1
ATOM 587 N N . PRO A 1 92 ? 18.300 13.097 19.480 1.00 17.98 92 PRO A N 1
ATOM 588 C CA . PRO A 1 92 ? 18.068 11.773 18.895 1.00 17.48 92 PRO A CA 1
ATOM 589 C C . PRO A 1 92 ? 16.807 11.740 18.041 1.00 16.90 92 PRO A C 1
ATOM 590 O O . PRO A 1 92 ? 15.820 12.401 18.362 1.00 16.94 92 PRO A O 1
ATOM 594 N N . ILE A 1 93 ? 16.839 10.986 16.947 1.00 16.04 93 ILE A N 1
ATOM 595 C CA . ILE A 1 93 ? 15.648 10.875 16.116 1.00 16.56 93 ILE A CA 1
ATOM 596 C C . ILE A 1 93 ? 15.166 9.431 16.069 1.00 16.42 93 ILE A C 1
ATOM 597 O O . ILE A 1 93 ? 14.087 9.147 15.553 1.00 15.21 93 ILE A O 1
ATOM 602 N N . HIS A 1 94 ? 15.961 8.513 16.610 1.00 15.93 94 HIS A N 1
ATOM 603 C CA . HIS A 1 94 ? 15.550 7.114 16.615 1.00 18.10 94 HIS A CA 1
ATOM 604 C C . HIS A 1 94 ? 14.267 6.978 17.423 1.00 17.33 94 HIS A C 1
ATOM 605 O O . HIS A 1 94 ? 14.172 7.470 18.550 1.00 16.01 94 HIS A O 1
ATOM 612 N N . GLY A 1 95 ? 13.270 6.331 16.830 1.00 17.72 95 GLY A N 1
ATOM 613 C CA . GLY A 1 95 ? 12.006 6.138 17.516 1.00 18.17 95 GLY A CA 1
ATOM 614 C C . GLY A 1 95 ? 11.126 7.372 17.605 1.00 17.49 95 GLY A C 1
ATOM 615 O O . GLY A 1 95 ? 10.074 7.326 18.235 1.00 18.90 95 GLY A O 1
ATOM 616 N N . ARG A 1 96 ? 11.542 8.476 16.987 1.00 16.57 96 ARG A N 1
ATOM 617 C CA . ARG A 1 96 ? 10.743 9.702 17.021 1.00 14.90 96 ARG A CA 1
ATOM 618 C C . ARG A 1 96 ? 9.919 9.848 15.746 1.00 15.23 96 ARG A C 1
ATOM 619 O O . ARG A 1 96 ? 10.271 9.302 14.696 1.00 14.98 96 ARG A O 1
ATOM 627 N N . ASP A 1 97 ? 8.813 10.578 15.850 1.00 14.73 97 ASP A N 1
ATOM 628 C CA . ASP A 1 97 ? 7.973 10.858 14.693 1.00 15.42 97 ASP A CA 1
ATOM 629 C C . ASP A 1 97 ? 8.516 12.192 14.201 1.00 14.51 97 ASP A C 1
ATOM 630 O O . ASP A 1 97 ? 8.203 13.251 14.743 1.00 15.96 97 ASP A O 1
ATOM 635 N N . VAL A 1 98 ? 9.362 12.113 13.182 1.00 15.64 98 VAL A N 1
ATOM 636 C CA . VAL A 1 98 ? 10.030 13.276 12.618 1.00 14.44 98 VAL A CA 1
ATOM 637 C C . VAL A 1 98 ? 9.293 14.002 11.499 1.00 14.54 98 VAL A C 1
ATOM 638 O O . VAL A 1 98 ? 8.641 13.386 10.654 1.00 12.76 98 VAL A O 1
ATOM 642 N N . ILE A 1 99 ? 9.399 15.327 11.512 1.00 14.26 99 ILE A N 1
ATOM 643 C CA . ILE A 1 99 ? 8.810 16.151 10.466 1.00 13.97 99 ILE A CA 1
ATOM 644 C C . ILE A 1 99 ? 9.921 17.069 9.972 1.00 13.02 99 ILE A C 1
ATOM 645 O O . ILE A 1 99 ? 10.431 17.895 10.727 1.00 12.41 99 ILE A O 1
ATOM 650 N N . VAL A 1 100 ? 10.308 16.901 8.713 1.00 12.54 100 VAL A N 1
ATOM 651 C CA . VAL A 1 100 ? 11.345 17.732 8.113 1.00 13.19 100 VAL A CA 1
ATOM 652 C C . VAL A 1 100 ? 10.666 19.017 7.645 1.00 13.96 100 VAL A C 1
ATOM 653 O O . VAL A 1 100 ? 9.598 18.966 7.040 1.00 13.82 100 VAL A O 1
ATOM 657 N N . VAL A 1 101 ? 11.273 20.162 7.939 1.00 12.25 101 VAL A N 1
ATOM 658 C CA . VAL A 1 101 ? 10.706 21.441 7.530 1.00 12.47 101 VAL A CA 1
ATOM 659 C C . VAL A 1 101 ? 11.663 22.098 6.535 1.00 12.53 101 VAL A C 1
ATOM 660 O O . VAL A 1 101 ? 12.752 22.553 6.900 1.00 11.65 101 VAL A O 1
ATOM 664 N N . GLU A 1 102 ? 11.235 22.134 5.276 1.00 13.30 102 GLU A N 1
ATOM 665 C CA . GLU A 1 102 ? 12.019 22.684 4.174 1.00 13.02 102 GLU A CA 1
ATOM 666 C C . GLU A 1 102 ? 11.444 23.978 3.626 1.00 11.89 102 GLU A C 1
ATOM 667 O O . GLU A 1 102 ? 10.267 24.264 3.812 1.00 12.80 102 GLU A O 1
ATOM 673 N N . ASP A 1 103 ? 12.277 24.757 2.941 1.00 11.88 103 ASP A N 1
ATOM 674 C CA . ASP A 1 103 ? 11.809 26.006 2.358 1.00 11.80 103 ASP A CA 1
ATOM 675 C C . ASP A 1 103 ? 11.147 25.746 1.011 1.00 11.96 103 ASP A C 1
ATOM 676 O O . ASP A 1 103 ? 9.969 26.055 0.820 1.00 12.10 103 ASP A O 1
ATOM 681 N N . ILE A 1 104 ? 11.894 25.153 0.088 1.00 10.86 104 ILE A N 1
ATOM 682 C CA . ILE A 1 104 ? 11.363 24.868 -1.238 1.00 11.50 104 ILE A CA 1
ATOM 683 C C . ILE A 1 104 ? 12.014 23.631 -1.845 1.00 12.78 104 ILE A C 1
ATOM 684 O O . ILE A 1 104 ? 13.225 23.445 -1.749 1.00 14.31 104 ILE A O 1
ATOM 689 N N . VAL A 1 105 ? 11.193 22.774 -2.443 1.00 12.21 105 VAL A N 1
ATOM 690 C CA . VAL A 1 105 ? 11.690 21.565 -3.084 1.00 12.51 105 VAL A CA 1
ATOM 691 C C . VAL A 1 105 ? 11.782 21.879 -4.573 1.00 14.50 105 VAL A C 1
ATOM 692 O O . VAL A 1 105 ? 10.778 22.189 -5.222 1.00 13.52 105 VAL A O 1
ATOM 696 N N . ASP A 1 106 ? 13.002 21.825 -5.097 1.00 13.87 106 ASP A N 1
ATOM 697 C CA . ASP A 1 106 ? 13.262 22.123 -6.499 1.00 15.72 106 ASP A CA 1
ATOM 698 C C . ASP A 1 106 ? 13.451 20.809 -7.247 1.00 15.71 106 ASP A C 1
ATOM 699 O O . ASP A 1 106 ? 12.468 20.195 -7.660 1.00 15.39 106 ASP A O 1
ATOM 704 N N . THR A 1 107 ? 14.696 20.367 -7.412 1.00 15.19 107 THR A N 1
ATOM 705 C CA . THR A 1 107 ? 14.943 19.100 -8.102 1.00 15.54 107 THR A CA 1
ATOM 706 C C . THR A 1 107 ? 14.611 17.939 -7.166 1.00 15.79 107 THR A C 1
ATOM 707 O O . THR A 1 107 ? 14.310 16.832 -7.618 1.00 16.31 107 THR A O 1
ATOM 711 N N . GLY A 1 108 ? 14.670 18.201 -5.862 1.00 13.69 108 GLY A N 1
ATOM 712 C CA . GLY A 1 108 ? 14.376 17.176 -4.877 1.00 14.26 108 GLY A CA 1
ATOM 713 C C . GLY A 1 108 ? 1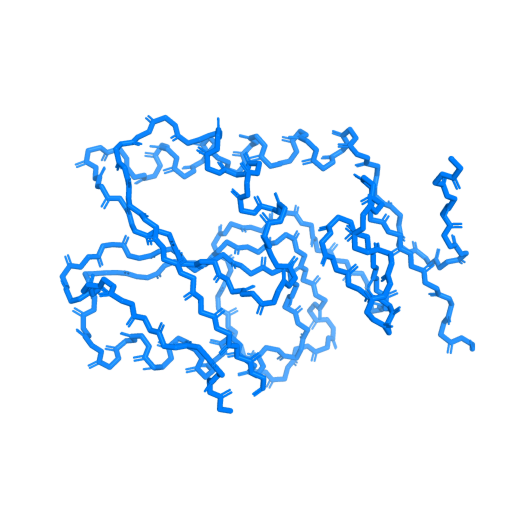5.597 16.399 -4.406 1.00 16.04 108 GLY A C 1
ATOM 714 O O . GLY A 1 108 ? 15.504 15.579 -3.496 1.00 15.25 108 GL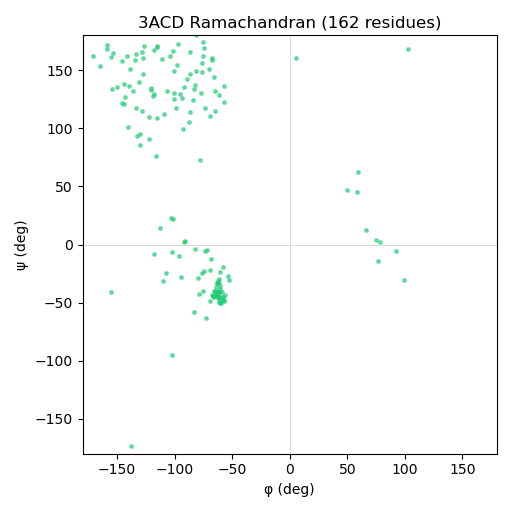Y A O 1
ATOM 715 N N . LEU A 1 109 ? 16.746 16.653 -5.023 1.00 17.04 109 LEU A N 1
ATOM 716 C CA . LEU A 1 109 ? 17.975 15.954 -4.658 1.00 18.13 109 LEU A CA 1
ATOM 717 C C . LEU A 1 109 ? 18.348 16.118 -3.184 1.00 17.72 109 LEU A C 1
ATOM 718 O O . LEU A 1 109 ? 18.641 15.137 -2.498 1.00 17.67 109 LEU A O 1
ATOM 723 N N . THR A 1 110 ? 18.336 17.352 -2.693 1.00 17.22 110 THR A N 1
ATOM 724 C CA . THR A 1 110 ? 18.693 17.597 -1.299 1.00 19.04 110 THR A CA 1
ATOM 725 C C . THR A 1 110 ? 17.771 16.872 -0.327 1.00 18.36 110 THR A C 1
ATOM 726 O O . THR A 1 110 ? 18.235 16.191 0.587 1.00 17.99 110 THR A O 1
ATOM 730 N N . LEU A 1 111 ? 16.464 17.019 -0.518 1.00 16.21 111 LEU A N 1
ATOM 731 C CA . LEU A 1 111 ? 15.512 16.360 0.362 1.00 17.39 111 LEU A CA 1
ATOM 732 C C . LEU A 1 111 ? 15.687 14.845 0.296 1.00 17.68 111 LEU A C 1
ATOM 733 O O . LEU A 1 111 ? 15.584 14.159 1.314 1.00 16.57 111 LEU A O 1
ATOM 738 N N . SER A 1 112 ? 15.955 14.326 -0.901 1.00 18.36 112 SER A N 1
ATOM 739 C CA . SER A 1 112 ? 16.151 12.891 -1.076 1.00 19.65 112 SER A CA 1
ATOM 740 C C . SER A 1 112 ? 17.318 12.408 -0.213 1.00 19.17 112 SER A C 1
ATOM 741 O O . SER A 1 112 ? 17.213 11.398 0.484 1.00 18.20 112 SER A O 1
ATOM 744 N N . TYR A 1 113 ? 18.428 13.135 -0.264 1.00 20.02 113 TYR A N 1
ATOM 745 C CA . TYR A 1 113 ? 19.602 12.784 0.526 1.00 21.71 113 TYR A CA 1
ATOM 746 C C . TYR A 1 113 ? 19.266 12.865 2.012 1.00 20.02 113 TYR A C 1
ATOM 747 O O . TYR A 1 113 ? 19.596 11.965 2.786 1.00 18.51 113 TYR A O 1
ATOM 756 N N . LEU A 1 114 ? 18.609 13.951 2.405 1.00 18.76 114 LEU A N 1
ATOM 757 C CA . LEU A 1 114 ? 18.239 14.145 3.800 1.00 18.13 114 LEU A CA 1
ATOM 758 C C . LEU A 1 114 ? 17.354 13.018 4.322 1.00 18.03 114 LEU A C 1
ATOM 759 O O . LEU A 1 114 ? 17.582 12.507 5.419 1.00 17.13 114 LEU A O 1
ATOM 764 N N . LEU A 1 115 ? 16.350 12.623 3.542 1.00 16.13 115 LEU A N 1
ATOM 765 C CA . LEU A 1 115 ? 15.456 11.557 3.972 1.00 15.90 115 LEU A CA 1
ATOM 766 C C . LEU A 1 115 ? 16.191 10.237 4.182 1.00 18.22 115 LEU A C 1
ATOM 767 O O . LEU A 1 115 ? 15.906 9.517 5.134 1.00 19.03 115 LEU A O 1
ATOM 772 N N . ASP A 1 116 ? 17.127 9.914 3.297 1.00 20.30 116 ASP A N 1
ATOM 773 C CA . ASP A 1 116 ? 17.880 8.673 3.445 1.00 22.85 116 ASP A CA 1
ATOM 774 C C . ASP A 1 116 ? 18.734 8.742 4.708 1.00 22.86 116 ASP A C 1
ATOM 775 O O . ASP A 1 116 ? 18.861 7.758 5.439 1.00 21.47 116 ASP A O 1
ATOM 780 N N . TYR A 1 117 ? 19.320 9.909 4.956 1.00 22.10 117 TYR A N 1
ATOM 781 C CA . TYR A 1 117 ? 20.157 10.106 6.134 1.00 23.60 117 TYR A CA 1
ATOM 782 C C . TYR A 1 117 ? 19.352 9.880 7.412 1.00 23.09 117 TYR A C 1
ATOM 783 O O . TYR A 1 117 ? 19.778 9.147 8.310 1.00 23.42 117 TYR A O 1
ATOM 792 N N . LEU A 1 118 ? 18.186 10.515 7.487 1.00 20.92 118 LEU A N 1
ATOM 793 C CA . LEU A 1 118 ? 17.318 10.393 8.650 1.00 20.29 118 LEU A CA 1
ATOM 794 C C . LEU A 1 118 ? 16.784 8.974 8.838 1.00 20.05 118 LEU A C 1
ATOM 795 O O . LEU A 1 118 ? 16.751 8.455 9.957 1.00 18.93 118 LEU A O 1
ATOM 800 N N . GLU A 1 119 ? 16.363 8.346 7.745 1.00 19.92 119 GLU A N 1
ATOM 801 C CA . GLU A 1 119 ? 15.821 6.994 7.828 1.00 22.01 119 GLU A CA 1
ATOM 802 C C . GLU A 1 119 ? 16.850 5.996 8.349 1.00 21.17 119 GLU A C 1
ATOM 803 O O . GLU A 1 119 ? 16.491 5.008 8.991 1.00 21.95 119 GLU A O 1
ATOM 809 N N . ALA A 1 120 ? 18.122 6.262 8.075 1.00 21.16 120 ALA A N 1
ATOM 810 C CA . ALA A 1 120 ? 19.204 5.386 8.517 1.00 22.88 120 ALA A CA 1
ATOM 811 C C . ALA A 1 120 ? 19.257 5.268 10.041 1.00 23.86 120 ALA A C 1
ATOM 812 O O . ALA A 1 120 ? 19.781 4.287 10.573 1.00 23.88 120 ALA A O 1
ATOM 814 N N . ARG A 1 121 ? 18.715 6.263 10.742 1.00 22.37 121 ARG A N 1
ATOM 815 C CA . ARG A 1 121 ? 18.711 6.233 12.202 1.00 21.80 121 ARG A CA 1
ATOM 816 C C . ARG A 1 121 ? 17.447 5.592 12.756 1.00 21.41 121 ARG A C 1
ATOM 817 O O . ARG A 1 121 ? 17.245 5.527 13.969 1.00 20.95 121 ARG A O 1
ATOM 825 N N . LYS A 1 122 ? 16.596 5.129 11.849 1.00 20.35 122 LYS A N 1
ATOM 826 C CA . LYS A 1 122 ? 15.363 4.445 12.208 1.00 21.60 122 LYS A CA 1
ATOM 827 C C . LYS A 1 122 ? 14.354 5.216 13.058 1.00 20.67 122 LYS A C 1
ATOM 828 O O . LYS A 1 122 ? 14.041 4.825 14.184 1.00 18.52 122 LYS A O 1
ATOM 834 N N . PRO A 1 123 ? 13.835 6.331 12.530 1.00 20.67 123 PRO A N 1
ATOM 835 C CA . PRO A 1 123 ? 12.851 7.102 13.293 1.00 19.83 123 PRO A CA 1
ATOM 836 C C . PRO A 1 123 ? 11.529 6.337 13.233 1.00 19.74 123 PRO A C 1
ATOM 837 O O . PRO A 1 123 ? 11.366 5.462 12.383 1.00 21.58 123 PRO A O 1
ATOM 841 N N . ALA A 1 124 ? 10.598 6.646 14.127 1.00 19.06 124 ALA A N 1
ATOM 842 C CA . ALA A 1 124 ? 9.304 5.965 14.126 1.00 20.08 124 ALA A CA 1
ATOM 843 C C . ALA A 1 124 ? 8.564 6.269 12.822 1.00 20.79 124 ALA A C 1
ATOM 844 O O . ALA A 1 124 ? 7.822 5.436 12.298 1.00 20.69 124 ALA A O 1
ATOM 846 N N . SER A 1 125 ? 8.772 7.475 12.303 1.00 18.66 125 SER A N 1
ATOM 847 C CA . SER A 1 125 ? 8.141 7.890 11.056 1.00 18.25 125 SER A CA 1
ATOM 848 C C . SER A 1 125 ? 8.741 9.213 10.614 1.00 17.84 125 SER A C 1
ATOM 849 O O . SER A 1 125 ? 9.365 9.917 11.407 1.00 14.80 125 SER A O 1
ATOM 852 N N . VAL A 1 126 ? 8.557 9.538 9.341 1.00 15.87 126 VAL A N 1
ATOM 853 C CA . VAL A 1 126 ? 9.063 10.789 8.800 1.00 15.48 126 VAL A CA 1
ATOM 854 C C . VAL A 1 126 ? 8.085 11.368 7.792 1.00 16.22 126 VAL A C 1
ATOM 855 O O . VAL A 1 126 ? 7.658 10.681 6.864 1.00 16.42 126 VAL A O 1
ATOM 859 N N . ARG A 1 127 ? 7.717 12.627 7.996 1.00 15.01 127 ARG A N 1
ATOM 860 C CA . ARG A 1 127 ? 6.849 13.325 7.064 1.00 14.97 127 ARG A CA 1
ATOM 861 C C . ARG A 1 127 ? 7.554 14.623 6.711 1.00 15.53 127 ARG A C 1
ATOM 862 O O . ARG A 1 127 ? 8.443 15.068 7.436 1.00 15.08 127 ARG A O 1
ATOM 870 N N . VAL A 1 128 ? 7.164 15.225 5.596 1.00 13.29 128 VAL A N 1
ATOM 871 C CA . VAL A 1 128 ? 7.805 16.449 5.142 1.00 14.64 128 VAL A CA 1
ATOM 872 C C . VAL A 1 128 ? 6.863 17.638 5.016 1.00 14.76 128 VAL A C 1
ATOM 873 O O . VAL A 1 128 ? 5.758 17.519 4.485 1.00 14.37 128 VAL A O 1
ATOM 877 N N . ALA A 1 129 ? 7.312 18.781 5.520 1.00 14.10 129 ALA A N 1
ATOM 878 C CA . ALA A 1 129 ? 6.557 20.024 5.419 1.00 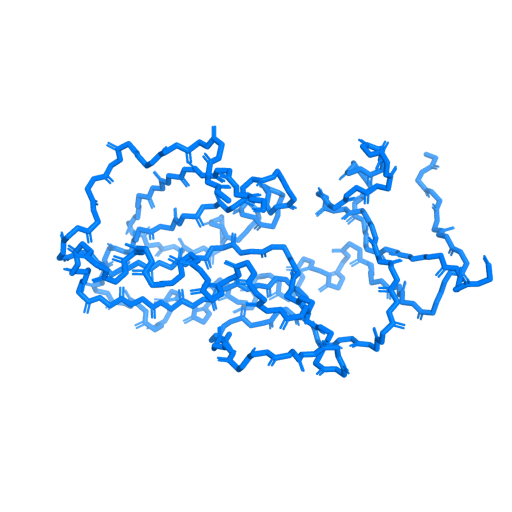14.73 129 ALA A CA 1
ATOM 879 C C . ALA A 1 129 ? 7.459 20.955 4.616 1.00 14.01 129 ALA A C 1
ATOM 880 O O . ALA A 1 129 ? 8.631 21.122 4.948 1.00 15.31 129 ALA A O 1
ATOM 882 N N . ALA A 1 130 ? 6.918 21.539 3.552 1.00 13.18 130 ALA A N 1
ATOM 883 C CA . ALA A 1 130 ? 7.679 22.444 2.702 1.00 13.13 130 ALA A CA 1
ATOM 884 C C . ALA A 1 130 ? 6.795 23.618 2.314 1.00 13.21 130 ALA A C 1
ATOM 885 O O . ALA A 1 130 ? 5.628 23.433 1.983 1.00 13.37 130 ALA A O 1
ATOM 887 N N . LEU A 1 131 ? 7.341 24.827 2.358 1.00 11.44 131 LEU A N 1
ATOM 888 C CA . LEU A 1 131 ? 6.542 25.992 1.998 1.00 12.98 131 LEU A CA 1
ATOM 889 C C . LEU A 1 131 ? 6.200 25.987 0.511 1.00 12.83 131 LEU A C 1
ATOM 890 O O . LEU A 1 131 ? 5.058 26.244 0.137 1.00 12.40 131 LEU A O 1
ATOM 895 N N . LEU A 1 132 ? 7.185 25.671 -0.327 1.00 12.42 132 LEU A N 1
ATOM 896 C CA . LEU A 1 132 ? 6.990 25.676 -1.774 1.00 13.04 132 LEU A CA 1
ATOM 897 C C . LEU A 1 132 ? 7.535 24.442 -2.481 1.00 14.84 132 LEU A C 1
ATOM 898 O O . LEU A 1 132 ? 8.343 23.695 -1.930 1.00 14.25 132 LEU A O 1
ATOM 903 N N . SER A 1 133 ? 7.090 24.248 -3.718 1.00 13.48 133 SER A N 1
ATOM 904 C CA . SER A 1 133 ? 7.548 23.135 -4.536 1.00 13.66 133 SER A CA 1
ATOM 905 C C . SER A 1 133 ? 7.398 23.492 -6.010 1.00 15.16 133 SER A C 1
ATOM 906 O O . SER A 1 133 ? 6.363 24.021 -6.424 1.00 14.91 133 SER A O 1
ATOM 909 N N . LYS A 1 134 ? 8.445 23.212 -6.784 1.00 13.55 134 LYS A N 1
ATOM 910 C CA . LYS A 1 134 ? 8.472 23.468 -8.226 1.00 15.68 134 LYS A CA 1
ATOM 911 C C . LYS A 1 134 ? 8.587 22.099 -8.899 1.00 14.74 134 LYS A C 1
ATOM 912 O O . LYS A 1 134 ? 9.657 21.714 -9.377 1.00 14.89 134 LYS A O 1
ATOM 918 N N . PRO A 1 135 ? 7.476 21.350 -8.946 1.00 15.01 135 PRO A N 1
ATOM 919 C CA . PRO A 1 135 ? 7.425 20.013 -9.541 1.00 15.45 135 PRO A CA 1
ATOM 920 C C . PRO A 1 135 ? 7.926 19.845 -10.974 1.00 16.59 135 PRO A C 1
ATOM 921 O O . PRO A 1 135 ? 8.377 18.760 -11.339 1.00 17.25 135 PRO A O 1
ATOM 925 N N . SER A 1 136 ? 7.862 20.896 -11.785 1.00 16.28 136 SER A N 1
ATOM 926 C CA . SER A 1 136 ? 8.332 20.777 -13.162 1.00 17.70 136 SER A CA 1
ATOM 927 C C . SER A 1 136 ? 9.847 20.602 -13.194 1.00 19.08 136 SER A C 1
ATOM 928 O O . SER A 1 136 ? 10.416 20.243 -14.222 1.00 18.59 136 SER A O 1
ATOM 931 N N . ARG A 1 137 ? 10.491 20.839 -12.052 1.00 18.43 137 ARG A N 1
ATOM 932 C CA . ARG A 1 137 ? 11.943 20.719 -11.933 1.00 17.86 137 ARG A CA 1
ATOM 933 C C . ARG A 1 137 ? 12.376 19.421 -11.246 1.00 17.98 137 ARG A C 1
ATOM 934 O O . ARG A 1 137 ? 13.566 19.112 -11.186 1.00 18.30 137 ARG A O 1
ATOM 942 N N . ARG A 1 138 ? 11.407 18.662 -10.747 1.00 17.70 138 ARG A N 1
ATOM 943 C CA . ARG A 1 138 ? 11.672 17.423 -10.021 1.00 18.88 138 ARG A CA 1
ATOM 944 C C . ARG A 1 138 ? 12.481 16.378 -10.795 1.00 22.57 138 ARG A C 1
ATOM 945 O O . ARG A 1 138 ? 12.087 15.944 -11.881 1.00 21.87 138 ARG A O 1
ATOM 953 N N . GLN A 1 139 ? 13.617 15.982 -10.223 1.00 21.53 139 GLN A N 1
ATOM 954 C CA . GLN A 1 139 ? 14.486 14.980 -10.836 1.00 24.12 139 GLN A CA 1
ATOM 955 C C . GLN A 1 139 ? 14.408 13.664 -10.068 1.00 23.54 139 GLN A C 1
ATOM 956 O O . GLN A 1 139 ? 14.694 12.596 -10.609 1.00 24.04 139 GLN A O 1
ATOM 962 N N . VAL A 1 140 ? 14.035 13.751 -8.797 1.00 20.92 140 VAL A N 1
ATOM 963 C CA . VAL A 1 140 ? 13.883 12.571 -7.958 1.00 21.79 140 VAL A CA 1
ATOM 964 C C . VAL A 1 140 ? 12.592 12.750 -7.172 1.00 21.84 140 VAL A C 1
ATOM 965 O O . VAL A 1 140 ? 12.343 13.812 -6.601 1.00 19.77 140 VAL A O 1
ATOM 969 N N . GLU A 1 141 ? 11.760 11.718 -7.158 1.00 21.52 141 GLU A N 1
ATOM 970 C CA . GLU A 1 141 ? 10.489 11.805 -6.461 1.00 22.35 141 GLU A CA 1
ATOM 971 C C . GLU A 1 141 ? 10.650 11.755 -4.948 1.00 21.00 141 GLU A C 1
ATOM 972 O O . GLU A 1 141 ? 11.135 10.773 -4.392 1.00 20.41 141 GLU A O 1
ATOM 978 N N . VAL A 1 142 ? 10.249 12.837 -4.291 1.00 18.58 142 VAL A N 1
ATOM 979 C CA . VAL A 1 142 ? 10.315 12.929 -2.842 1.00 17.43 142 VAL A CA 1
ATOM 980 C C . VAL A 1 142 ? 8.933 13.339 -2.345 1.00 18.09 142 VAL A C 1
ATOM 981 O O . VAL A 1 142 ? 8.216 14.086 -3.010 1.00 16.70 142 VAL A O 1
ATOM 985 N N . PRO A 1 143 ? 8.539 12.850 -1.166 1.00 17.97 143 PRO A N 1
ATOM 986 C CA . PRO A 1 143 ? 7.230 13.184 -0.614 1.00 19.33 143 PRO A CA 1
ATOM 987 C C . PRO A 1 143 ? 7.167 14.535 0.090 1.00 19.38 143 PRO A C 1
ATOM 988 O O . PRO A 1 143 ? 8.157 15.009 0.651 1.00 19.72 143 PRO A O 1
ATOM 992 N N . ILE A 1 144 ? 5.995 15.154 0.030 1.00 17.88 144 ILE A N 1
ATOM 993 C CA . ILE A 1 144 ? 5.741 16.413 0.711 1.00 16.71 144 ILE A CA 1
ATOM 994 C C . ILE A 1 144 ? 4.320 16.245 1.227 1.00 17.73 144 ILE A C 1
ATOM 995 O O . ILE A 1 144 ? 3.351 16.362 0.472 1.00 17.33 144 ILE A O 1
ATOM 1000 N N . HIS A 1 145 ? 4.203 15.945 2.514 1.00 15.09 145 HIS A N 1
ATOM 1001 C CA . HIS A 1 145 ? 2.904 15.722 3.132 1.00 17.44 145 HIS A CA 1
ATOM 1002 C C . HIS A 1 145 ? 2.176 17.010 3.472 1.00 17.28 145 HIS A C 1
ATOM 1003 O O . HIS A 1 145 ? 0.945 17.050 3.494 1.00 17.54 145 HIS A O 1
ATOM 1010 N N . TYR A 1 146 ? 2.942 18.060 3.741 1.00 15.58 146 TYR A N 1
ATOM 1011 C CA . TYR A 1 146 ? 2.378 19.357 4.086 1.00 15.90 146 TYR A CA 1
ATOM 1012 C C . TYR A 1 146 ? 3.039 20.416 3.213 1.00 16.41 146 TYR A C 1
ATOM 1013 O O . TYR A 1 146 ? 4.117 20.925 3.527 1.00 15.96 146 TYR A O 1
ATOM 1022 N N . LEU A 1 147 ? 2.378 20.739 2.109 1.00 15.90 147 LEU A N 1
ATOM 1023 C CA . LEU A 1 147 ? 2.898 21.712 1.162 1.00 15.97 147 LEU A CA 1
ATOM 1024 C C . LEU A 1 147 ? 2.157 23.035 1.222 1.00 14.89 147 LEU A C 1
ATOM 1025 O O . LEU A 1 147 ? 0.929 23.073 1.215 1.00 14.67 147 LEU A O 1
ATOM 1030 N N . GLY A 1 148 ? 2.912 24.124 1.277 1.00 13.68 148 GLY A N 1
ATOM 1031 C CA . GLY A 1 148 ? 2.285 25.428 1.314 1.00 15.20 148 GLY A CA 1
ATOM 1032 C C . GLY A 1 148 ? 1.705 25.766 -0.047 1.00 15.03 148 GLY A C 1
ATOM 1033 O O . GLY A 1 148 ? 0.487 25.895 -0.202 1.00 13.59 148 GLY A O 1
ATOM 1034 N N . PHE A 1 149 ? 2.576 25.883 -1.043 1.00 15.24 149 PHE A N 1
ATOM 1035 C CA . PHE A 1 149 ? 2.144 26.246 -2.391 1.00 15.90 149 PHE A CA 1
ATOM 1036 C C . PHE A 1 149 ? 2.930 25.541 -3.491 1.00 15.63 149 PHE A C 1
ATOM 1037 O O . PHE A 1 149 ? 4.155 25.417 -3.411 1.00 15.05 149 PHE A O 1
ATOM 1045 N N . GLU A 1 150 ? 2.229 25.087 -4.525 1.00 14.52 150 GLU A N 1
ATOM 1046 C CA . GLU A 1 150 ? 2.907 24.480 -5.661 1.00 14.74 150 GLU A CA 1
ATOM 1047 C C . GLU A 1 150 ? 3.050 25.634 -6.648 1.00 16.33 150 GLU A C 1
ATOM 1048 O O . GLU A 1 150 ? 2.074 26.329 -6.936 1.00 17.39 150 GLU A O 1
ATOM 1054 N N . ILE A 1 151 ? 4.256 25.849 -7.159 1.00 14.74 151 ILE A N 1
ATOM 1055 C CA . ILE A 1 151 ? 4.480 26.956 -8.083 1.00 16.42 151 ILE A CA 1
ATOM 1056 C C . ILE A 1 151 ? 5.169 26.565 -9.381 1.00 18.20 151 ILE A C 1
ATOM 1057 O O . ILE A 1 151 ? 5.730 25.475 -9.505 1.00 17.25 151 ILE A O 1
ATOM 1062 N N . GLU A 1 152 ? 5.114 27.474 -10.351 1.00 20.00 152 GLU A N 1
ATOM 1063 C CA . GLU A 1 152 ? 5.750 27.261 -11.639 1.00 21.52 152 GLU A CA 1
ATOM 1064 C C . GLU A 1 152 ? 7.255 27.421 -11.448 1.00 22.98 152 GLU A C 1
ATOM 1065 O O . GLU A 1 152 ? 7.713 27.888 -10.401 1.00 21.82 152 GLU A O 1
ATOM 1071 N N . ASP A 1 153 ? 8.014 27.040 -12.467 1.00 21.16 153 ASP A N 1
ATOM 1072 C CA . ASP A 1 153 ? 9.466 27.134 -12.425 1.00 23.22 153 ASP A CA 1
ATOM 1073 C C . ASP A 1 153 ? 9.933 28.588 -12.454 1.00 22.87 153 ASP A C 1
ATOM 1074 O O . ASP A 1 153 ? 9.797 29.277 -13.465 1.00 25.53 153 ASP A O 1
ATOM 1079 N N . ALA A 1 154 ? 10.477 29.048 -11.331 1.00 20.93 154 ALA A N 1
ATOM 1080 C CA . ALA A 1 154 ? 10.981 30.411 -11.209 1.00 19.38 154 ALA A CA 1
ATOM 1081 C C . ALA A 1 154 ? 11.866 30.508 -9.971 1.00 20.14 154 ALA A C 1
ATOM 1082 O O . ALA A 1 154 ? 11.700 29.732 -9.028 1.00 20.77 154 ALA A O 1
ATOM 1084 N N . TYR A 1 155 ? 12.818 31.438 -9.974 1.00 18.11 155 TYR A N 1
ATOM 1085 C CA . TYR A 1 155 ? 13.672 31.598 -8.804 1.00 18.76 155 TYR A CA 1
ATOM 1086 C C . TYR A 1 155 ? 12.958 32.543 -7.854 1.00 18.94 155 TYR A C 1
ATOM 1087 O O . TYR A 1 155 ? 12.770 33.723 -8.163 1.00 19.31 155 TYR A O 1
ATOM 1096 N N . VAL A 1 156 ? 12.561 32.022 -6.700 1.00 17.88 156 VAL A N 1
ATOM 1097 C CA . VAL A 1 156 ? 11.855 32.818 -5.711 1.00 15.99 156 VAL A CA 1
ATOM 1098 C C . VAL A 1 156 ? 12.760 33.209 -4.546 1.00 16.65 156 VAL A C 1
ATOM 1099 O O . VAL A 1 156 ? 13.820 32.620 -4.334 1.00 14.58 156 VAL A O 1
ATOM 1103 N N . TYR A 1 157 ? 12.337 34.216 -3.793 1.00 15.31 157 TYR A N 1
ATOM 1104 C CA . TYR A 1 157 ? 13.099 34.657 -2.637 1.00 14.72 157 TYR A CA 1
ATOM 1105 C C . TYR A 1 157 ? 12.187 35.410 -1.680 1.00 14.41 157 TYR A C 1
ATOM 1106 O O . TYR A 1 157 ? 11.049 35.736 -2.023 1.00 14.72 157 TYR A O 1
ATOM 1115 N N . GLY A 1 158 ? 12.688 35.656 -0.474 1.00 13.49 158 GLY A N 1
ATOM 1116 C CA . GLY A 1 158 ? 11.904 36.328 0.544 1.00 12.66 158 GLY A CA 1
ATOM 1117 C C . GLY A 1 158 ? 11.414 35.294 1.544 1.00 12.21 158 GLY A C 1
ATOM 1118 O O . GLY A 1 158 ? 11.531 34.093 1.299 1.00 13.16 158 GLY A O 1
ATOM 1119 N N . TYR A 1 159 ? 10.881 35.751 2.674 1.00 11.03 159 TYR A N 1
ATOM 1120 C CA . TYR A 1 159 ? 10.357 34.854 3.703 1.00 11.83 159 TYR A CA 1
ATOM 1121 C C . TYR A 1 159 ? 11.375 33.753 4.042 1.00 10.99 159 TYR A C 1
ATOM 1122 O O . TYR A 1 159 ? 11.031 32.570 4.104 1.00 12.16 159 TYR A O 1
ATOM 1131 N N . GLY A 1 160 ? 12.628 34.150 4.249 1.00 12.00 160 GLY A N 1
ATOM 1132 C CA . GLY A 1 160 ? 13.665 33.188 4.590 1.00 12.60 160 GLY A CA 1
ATOM 1133 C C . GLY A 1 160 ? 14.552 32.757 3.435 1.00 14.01 160 GLY A C 1
ATOM 1134 O O . GLY A 1 160 ? 15.729 32.440 3.631 1.00 13.48 160 GLY A O 1
ATOM 1135 N N . LEU A 1 161 ? 13.993 32.741 2.228 1.00 14.10 161 LEU A N 1
ATOM 1136 C CA . LEU A 1 161 ? 14.745 32.337 1.046 1.00 14.42 161 LEU A CA 1
ATOM 1137 C C . LEU A 1 161 ? 15.570 33.512 0.540 1.00 13.54 161 LEU A C 1
ATOM 1138 O O . LEU A 1 161 ? 15.092 34.644 0.482 1.00 14.43 161 LEU A O 1
ATOM 1143 N N . ASP A 1 162 ? 16.811 33.232 0.162 1.00 14.62 162 ASP A N 1
ATOM 1144 C CA . ASP A 1 162 ? 17.717 34.277 -0.288 1.00 14.97 162 ASP A CA 1
ATOM 1145 C C . ASP A 1 162 ? 17.924 34.428 -1.783 1.00 17.59 162 ASP A C 1
ATOM 1146 O O . ASP A 1 162 ? 17.573 33.563 -2.589 1.00 18.28 162 ASP A O 1
ATOM 1151 N N . ARG A 1 163 ? 18.520 35.564 -2.117 1.00 18.75 163 ARG A N 1
ATOM 1152 C CA . ARG A 1 163 ? 18.906 35.920 -3.469 1.00 20.90 163 ARG A CA 1
ATOM 1153 C C . ARG A 1 163 ? 20.330 36.408 -3.214 1.00 20.27 163 ARG A C 1
ATOM 1154 O O . ARG A 1 163 ? 20.546 37.561 -2.844 1.00 20.77 163 ARG A O 1
ATOM 1162 N N . ALA A 1 164 ? 21.296 35.506 -3.367 1.00 20.03 164 ALA A N 1
ATOM 1163 C CA . ALA A 1 164 ? 22.699 35.831 -3.117 1.00 19.78 164 ALA A CA 1
ATOM 1164 C C . ALA A 1 164 ? 22.874 36.311 -1.672 1.00 19.64 164 ALA A C 1
ATOM 1165 O O . ALA A 1 164 ? 23.541 37.314 -1.413 1.00 17.79 164 ALA A O 1
ATOM 1167 N N . GLN A 1 165 ? 22.255 35.582 -0.744 1.00 17.12 165 GLN A N 1
ATOM 1168 C CA . GLN A 1 165 ? 22.314 35.871 0.691 1.00 16.55 165 GLN A CA 1
ATOM 1169 C C . GLN A 1 165 ? 21.434 37.028 1.171 1.00 15.96 165 GLN A C 1
ATOM 1170 O O . GLN A 1 165 ? 21.207 37.180 2.371 1.00 15.45 165 GLN A O 1
ATOM 1176 N N . PHE A 1 166 ? 20.940 37.837 0.242 1.00 15.51 166 PHE A N 1
ATOM 1177 C CA . PHE A 1 166 ? 20.077 38.966 0.592 1.00 16.86 166 PHE A CA 1
ATOM 1178 C C . PHE A 1 166 ? 18.599 38.602 0.445 1.00 15.68 166 PHE A C 1
ATOM 1179 O O . PHE A 1 166 ? 18.254 37.522 -0.034 1.00 15.66 166 PHE A O 1
ATOM 1187 N N . ASP A 1 167 ? 17.740 39.519 0.882 1.00 15.68 167 ASP A N 1
ATOM 1188 C CA . ASP A 1 167 ? 16.290 39.387 0.783 1.00 15.34 167 ASP A CA 1
ATOM 1189 C C . ASP A 1 167 ? 15.570 38.300 1.582 1.00 14.31 167 ASP A C 1
ATOM 1190 O O . ASP A 1 167 ? 14.393 38.040 1.333 1.00 12.77 167 ASP A O 1
ATOM 1195 N N . ARG A 1 168 ? 16.252 37.663 2.531 1.00 12.01 168 ARG A N 1
ATOM 1196 C CA . ARG A 1 168 ? 15.595 36.646 3.348 1.00 12.76 168 ARG A CA 1
ATOM 1197 C C . ARG A 1 168 ? 14.580 37.342 4.260 1.00 13.23 168 ARG A C 1
ATOM 1198 O O . ARG A 1 168 ? 13.634 36.718 4.735 1.00 13.21 168 ARG A O 1
ATOM 1206 N N . ASN A 1 169 ? 14.778 38.640 4.490 1.00 12.90 169 ASN A N 1
ATOM 1207 C CA . ASN A 1 169 ? 13.906 39.401 5.379 1.00 13.28 169 ASN A CA 1
ATOM 1208 C C . ASN A 1 169 ? 12.587 39.920 4.804 1.00 13.76 169 ASN A C 1
ATOM 1209 O O . ASN A 1 169 ? 11.784 40.495 5.534 1.00 13.92 169 ASN A O 1
ATOM 1214 N N . LEU A 1 170 ? 12.353 39.721 3.511 1.00 13.65 170 LEU A N 1
ATOM 1215 C CA . LEU A 1 170 ? 11.090 40.156 2.915 1.00 15.26 170 LEU A CA 1
ATOM 1216 C C . LEU A 1 170 ? 9.982 39.322 3.560 1.00 15.07 170 LEU A C 1
ATOM 1217 O O . LEU A 1 170 ? 10.096 38.100 3.664 1.00 14.09 170 LEU A O 1
ATOM 1222 N N . PRO A 1 171 ? 8.900 39.971 4.016 1.00 15.89 171 PRO A N 1
ATOM 1223 C CA . PRO A 1 171 ? 7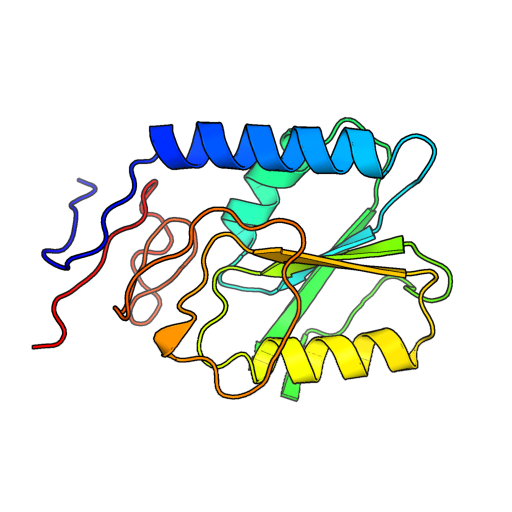.801 39.235 4.651 1.00 16.35 171 PRO A CA 1
ATOM 1224 C C . PRO A 1 171 ? 6.933 38.433 3.683 1.00 16.06 171 PRO A C 1
ATOM 1225 O O . PRO A 1 171 ? 6.049 37.680 4.101 1.00 15.56 171 PRO A O 1
ATOM 1229 N N . PHE A 1 172 ? 7.199 38.587 2.392 1.00 16.47 172 PHE A N 1
ATOM 1230 C CA . PHE A 1 172 ? 6.437 37.886 1.367 1.00 16.34 172 PHE A CA 1
ATOM 1231 C C . PHE A 1 172 ? 7.351 37.110 0.428 1.00 16.01 172 PHE A C 1
ATOM 1232 O O . PHE A 1 172 ? 8.575 37.244 0.476 1.00 15.72 172 PHE A O 1
ATOM 1240 N N . ILE A 1 173 ? 6.746 36.284 -0.417 1.00 15.00 173 ILE A N 1
ATOM 1241 C CA . ILE A 1 173 ? 7.498 35.511 -1.391 1.00 15.99 173 ILE A CA 1
ATOM 1242 C C . ILE A 1 173 ? 7.377 36.239 -2.723 1.00 16.66 173 ILE A C 1
ATOM 1243 O O . ILE A 1 173 ? 6.277 36.609 -3.137 1.00 16.80 173 ILE A O 1
ATOM 1248 N N . THR A 1 174 ? 8.510 36.463 -3.379 1.00 16.45 174 THR A N 1
ATOM 1249 C CA . THR A 1 174 ? 8.515 37.126 -4.675 1.00 18.19 174 THR A CA 1
ATOM 1250 C C . THR A 1 174 ? 9.498 36.395 -5.586 1.00 18.79 174 THR A C 1
ATOM 1251 O O . THR A 1 174 ? 10.030 35.348 -5.214 1.00 16.27 174 THR A O 1
ATOM 1255 N N . SER A 1 175 ? 9.741 36.933 -6.774 1.00 19.33 175 SER A N 1
ATOM 1256 C CA . SER A 1 175 ? 10.642 36.276 -7.710 1.00 21.04 175 SER A CA 1
ATOM 1257 C C . SER A 1 175 ? 11.192 37.236 -8.751 1.00 22.94 175 SER A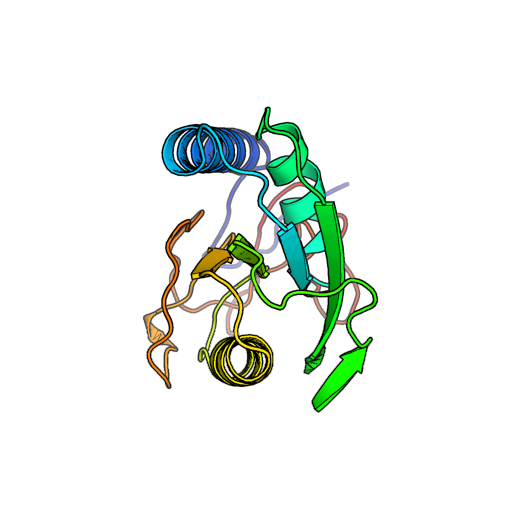 C 1
ATOM 1258 O O . SER A 1 175 ? 10.755 38.381 -8.849 1.00 22.28 175 SER A O 1
ATOM 1261 N N . ILE A 1 176 ? 12.153 36.748 -9.528 1.00 25.60 176 ILE A N 1
ATOM 1262 C CA . ILE A 1 176 ? 12.764 37.535 -10.593 1.00 29.01 176 ILE A CA 1
ATOM 1263 C C . ILE A 1 176 ? 12.409 36.865 -11.911 1.00 31.10 176 ILE A C 1
ATOM 1264 O O . ILE A 1 176 ? 11.867 35.759 -11.928 1.00 28.93 176 ILE A O 1
ATOM 1269 N N . ARG A 1 177 ? 12.709 37.536 -13.015 1.00 34.55 177 ARG A N 1
ATOM 1270 C CA . ARG A 1 177 ? 12.430 36.975 -14.328 1.00 38.39 177 ARG A CA 1
ATOM 1271 C C . ARG A 1 177 ? 13.608 36.106 -14.744 1.00 41.82 177 ARG A C 1
ATOM 1272 O O . ARG A 1 177 ? 14.756 36.398 -14.406 1.00 41.05 177 ARG A O 1
ATOM 1280 N N . PRO A 1 178 ? 13.338 35.020 -15.481 1.00 45.71 178 PRO A N 1
ATOM 1281 C CA . PRO A 1 178 ? 14.409 34.125 -15.928 1.00 49.54 178 PRO A CA 1
ATOM 1282 C C . PRO A 1 178 ? 15.443 34.872 -16.765 1.00 53.29 178 PRO A C 1
ATOM 1283 O O . PRO A 1 178 ? 16.575 34.416 -16.928 1.00 54.38 178 PRO A O 1
ATOM 1287 N N . GLU A 1 179 ? 15.042 36.030 -17.281 1.00 56.30 179 GLU A N 1
ATOM 1288 C CA . GLU A 1 179 ? 15.909 36.859 -18.107 1.00 60.43 179 GLU A CA 1
ATOM 1289 C C . GLU A 1 179 ? 17.179 37.242 -17.354 1.00 60.92 179 GLU A C 1
ATOM 1290 O O . GLU A 1 179 ? 17.119 37.763 -16.240 1.00 61.93 179 GLU A O 1
#

Secondary structure (DSSP, 8-state):
-----SSS--B-HHHHHHHHHHHHHHHHHHTTT---EEEEEETTTHHHHHHHHTT--S--EEEEEEE--EEE---S--TT-EEEEEEEEESSSHHHHHHHHHHHTT--SEEEEEEEEE-GGG-SS----SEEEEE--S--EEBTTB-BTTB-TT-SSBEE----

Foldseek 3Di:
DQDFAPAPDWFDLVLLLVLLLVLLVVCLVVQPVFAEEEEEEPDQQPLSVVSNVVSHPDHYHYFYWYWVVTPGDTDDQQAQHAYEYEEAEQAQNVGVVVVVVVSCVSHHVYYAYAYAEYAVVRHNDDDHHPHYNYYDHDFDKEACRRDDVNPRVPHSIIHGYYPD